Protein AF-A0A5J4P7X0-F1 (afdb_monomer_lite)

Structure (mmCIF, N/CA/C/O backbone):
data_AF-A0A5J4P7X0-F1
#
_entry.id   AF-A0A5J4P7X0-F1
#
loop_
_atom_site.group_PDB
_atom_site.id
_atom_site.type_symbol
_atom_site.label_atom_id
_atom_site.label_alt_id
_atom_site.label_comp_id
_atom_site.label_asym_id
_atom_site.label_entity_id
_atom_site.label_seq_id
_atom_site.pdbx_PDB_ins_code
_atom_site.Cartn_x
_atom_site.Cartn_y
_atom_site.Cartn_z
_atom_site.occupancy
_atom_site.B_iso_or_equiv
_atom_site.auth_seq_id
_atom_site.auth_comp_id
_atom_site.auth_asym_id
_atom_site.auth_atom_id
_atom_site.pdbx_PDB_model_num
ATOM 1 N N . ALA A 1 1 ? -16.241 2.977 23.946 1.00 86.25 1 ALA A N 1
ATOM 2 C CA . ALA A 1 1 ? -16.203 1.663 24.613 1.00 86.25 1 ALA A CA 1
ATOM 3 C C . ALA A 1 1 ? -17.633 1.246 24.867 1.00 86.25 1 ALA A C 1
ATOM 5 O O . ALA A 1 1 ? -18.439 2.113 25.195 1.00 86.25 1 ALA A O 1
ATOM 6 N N . THR A 1 2 ? -17.950 -0.031 24.703 1.00 92.94 2 THR A N 1
ATOM 7 C CA . THR A 1 2 ? -19.264 -0.543 25.095 1.00 92.94 2 THR A CA 1
ATOM 8 C C . THR A 1 2 ? -19.389 -0.577 26.616 1.00 92.94 2 THR A C 1
ATOM 10 O O . THR A 1 2 ? -18.380 -0.664 27.323 1.00 92.94 2 THR A O 1
ATOM 13 N N . SER A 1 3 ? -20.627 -0.514 27.112 1.00 94.19 3 SER A N 1
ATOM 14 C CA . SER A 1 3 ? -20.905 -0.443 28.549 1.00 94.19 3 SER A CA 1
ATOM 15 C C . SER A 1 3 ? -20.228 -1.584 29.313 1.00 94.19 3 SER A C 1
ATOM 17 O O . SER A 1 3 ? -20.351 -2.751 28.940 1.00 94.19 3 SER A O 1
ATOM 19 N N . GLY A 1 4 ? -19.487 -1.247 30.369 1.00 95.38 4 GLY A N 1
ATOM 20 C CA . GLY A 1 4 ? -18.788 -2.210 31.221 1.00 95.38 4 GLY A CA 1
ATOM 21 C C . GLY A 1 4 ? -17.385 -2.595 30.742 1.00 95.38 4 GLY A C 1
ATOM 22 O O . GLY A 1 4 ? -16.692 -3.329 31.450 1.00 95.38 4 GLY A O 1
ATOM 23 N N . LYS A 1 5 ? -16.926 -2.100 29.583 1.00 95.50 5 LYS A N 1
ATOM 24 C CA . LYS A 1 5 ? -15.582 -2.363 29.028 1.00 95.50 5 LYS A CA 1
ATOM 25 C C . LYS A 1 5 ? -14.645 -1.152 29.062 1.00 95.50 5 LYS A C 1
ATOM 27 O O . LYS A 1 5 ? -13.559 -1.199 28.492 1.00 95.50 5 LYS A O 1
ATOM 32 N N . GLU A 1 6 ? -15.010 -0.081 29.760 1.00 96.12 6 GLU A N 1
ATOM 33 C CA . GLU A 1 6 ? -14.243 1.172 29.843 1.00 96.12 6 GLU A CA 1
ATOM 34 C C . GLU A 1 6 ? -12.890 1.007 30.551 1.00 96.12 6 GLU A C 1
ATOM 36 O O . GLU A 1 6 ? -11.971 1.784 30.324 1.00 96.12 6 GLU A O 1
ATOM 41 N N . HIS A 1 7 ? -12.771 -0.013 31.402 1.00 95.50 7 HIS A N 1
ATOM 42 C CA . HIS A 1 7 ? -11.563 -0.334 32.164 1.00 95.50 7 HIS A CA 1
ATOM 43 C C . HIS A 1 7 ? -10.518 -1.124 31.356 1.00 95.50 7 HIS A C 1
ATOM 45 O O . HIS A 1 7 ? -9.420 -1.379 31.855 1.00 95.50 7 HIS A O 1
ATOM 51 N N . LEU A 1 8 ? -10.866 -1.567 30.143 1.00 96.31 8 LEU A N 1
ATOM 52 C CA . LEU A 1 8 ? -9.946 -2.279 29.263 1.00 96.31 8 LEU A CA 1
ATOM 53 C C . LEU A 1 8 ? -8.936 -1.313 28.640 1.00 96.31 8 LEU A C 1
ATOM 55 O O . LEU A 1 8 ? -9.167 -0.109 28.551 1.00 96.31 8 LEU A O 1
ATOM 59 N N . LYS A 1 9 ? -7.812 -1.865 28.175 1.00 96.75 9 LYS A N 1
ATOM 60 C CA . LYS A 1 9 ? -6.804 -1.086 27.453 1.00 96.75 9 LYS A CA 1
ATOM 61 C C . LYS A 1 9 ? -7.392 -0.491 26.178 1.00 96.75 9 LYS A C 1
ATOM 63 O O . LYS A 1 9 ? -8.105 -1.181 25.449 1.00 96.75 9 LYS A O 1
ATOM 68 N N . THR A 1 10 ? -7.032 0.757 25.900 1.00 97.44 10 THR A N 1
ATOM 69 C CA . THR A 1 10 ? -7.369 1.421 24.644 1.00 97.44 10 THR A CA 1
ATOM 70 C C . THR A 1 10 ? -6.603 0.778 23.487 1.00 97.44 10 THR A C 1
ATOM 72 O O . THR A 1 10 ? -5.380 0.619 23.563 1.00 97.44 10 THR A O 1
ATOM 75 N N . VAL A 1 11 ? -7.321 0.422 22.421 1.00 97.94 11 VAL A N 1
ATOM 76 C CA . VAL A 1 11 ? -6.758 -0.151 21.189 1.00 97.94 11 VAL A CA 1
ATOM 77 C C . VAL A 1 11 ? -6.850 0.871 20.060 1.00 97.94 11 VAL A C 1
ATOM 79 O O . VAL A 1 11 ? -7.914 1.436 19.814 1.00 97.94 11 VAL A O 1
ATOM 82 N N . ILE A 1 12 ? -5.742 1.087 19.361 1.00 98.31 12 ILE A N 1
ATOM 83 C CA . ILE A 1 12 ? -5.673 1.884 18.140 1.00 98.31 12 ILE A CA 1
ATOM 84 C C . ILE A 1 12 ? -5.846 0.943 16.951 1.00 98.31 12 ILE A C 1
ATOM 86 O O . ILE A 1 12 ? -5.063 0.009 16.792 1.00 98.31 12 ILE A O 1
ATOM 90 N N . LEU A 1 13 ? -6.837 1.208 16.108 1.00 98.19 13 LEU A N 1
ATOM 91 C CA . LEU A 1 13 ? -6.943 0.623 14.775 1.00 98.19 13 LEU A CA 1
ATOM 92 C C . LEU A 1 13 ? -6.332 1.612 13.789 1.00 98.19 13 LEU A C 1
ATOM 94 O O . LEU A 1 13 ? -6.776 2.761 13.733 1.00 98.19 13 LEU A O 1
ATOM 98 N N . GLN A 1 14 ? -5.297 1.203 13.062 1.00 98.31 14 GLN A N 1
ATOM 99 C CA . GLN A 1 14 ? -4.607 2.076 12.120 1.00 98.31 14 GLN A CA 1
ATOM 100 C C . GLN A 1 14 ? -4.703 1.546 10.691 1.00 98.31 14 GLN A C 1
ATOM 102 O O . GLN A 1 14 ? -4.449 0.370 10.441 1.00 98.31 14 GLN A O 1
ATOM 107 N N . SER A 1 15 ? -5.027 2.468 9.789 1.00 98.06 15 SER A N 1
ATOM 108 C CA . SER A 1 15 ? -5.107 2.286 8.339 1.00 98.06 15 SER A CA 1
ATOM 109 C C . SER A 1 15 ? -4.628 3.556 7.634 1.00 98.06 15 SER A C 1
ATOM 111 O O . SER A 1 15 ? -4.563 4.623 8.260 1.00 98.06 15 SER A O 1
ATOM 113 N N . HIS A 1 16 ? -4.315 3.478 6.342 1.00 97.81 16 HIS A N 1
ATOM 114 C CA . HIS A 1 16 ? -4.082 4.659 5.505 1.00 97.81 16 HIS A CA 1
ATOM 115 C C . HIS A 1 16 ? -5.243 4.895 4.524 1.00 97.81 16 HIS A C 1
ATOM 117 O O . HIS A 1 16 ? -6.040 3.997 4.266 1.00 97.81 16 HIS A O 1
ATOM 123 N N . VAL A 1 17 ? -5.414 6.140 4.065 1.00 96.31 17 VAL A N 1
ATOM 124 C CA . VAL A 1 17 ? -6.594 6.555 3.266 1.00 96.31 17 VAL A CA 1
ATOM 125 C C . VAL A 1 17 ? -6.294 6.836 1.801 1.00 96.31 17 VAL A C 1
ATOM 127 O O . VAL A 1 17 ? -7.218 6.991 1.004 1.00 96.31 17 VAL A O 1
ATOM 130 N N . ASP A 1 18 ? -5.021 6.987 1.456 1.00 95.19 18 ASP A N 1
ATOM 131 C CA . ASP A 1 18 ? -4.579 7.054 0.071 1.00 95.19 18 ASP A CA 1
ATOM 132 C C . ASP A 1 18 ? -4.571 5.662 -0.572 1.00 95.19 18 ASP A C 1
ATOM 134 O O . ASP A 1 18 ? -4.703 4.650 0.105 1.00 95.19 18 ASP A O 1
ATOM 138 N N . MET A 1 19 ? -4.453 5.629 -1.896 1.00 94.75 19 MET A N 1
ATOM 139 C CA . MET A 1 19 ? -4.336 4.398 -2.672 1.00 94.75 19 MET A CA 1
ATOM 140 C C . MET A 1 19 ? -3.346 4.604 -3.814 1.00 94.75 19 MET A C 1
ATOM 142 O O . MET A 1 19 ? -3.245 5.710 -4.368 1.00 94.75 19 MET A O 1
ATOM 146 N N . VAL A 1 20 ? -2.700 3.530 -4.264 1.00 93.88 20 VAL A N 1
ATOM 147 C CA . VAL A 1 20 ? -1.969 3.568 -5.535 1.00 93.88 20 VAL A CA 1
ATOM 148 C C . VAL A 1 20 ? -2.937 3.837 -6.690 1.00 93.88 20 VAL A C 1
ATOM 150 O O . VAL A 1 20 ? -3.902 3.104 -6.897 1.00 93.88 20 VAL A O 1
ATOM 153 N N . CYS A 1 21 ? -2.664 4.867 -7.489 1.00 93.94 21 CYS A N 1
ATOM 154 C CA . CYS A 1 21 ? -3.489 5.284 -8.627 1.00 93.94 21 CYS A CA 1
ATOM 155 C C . CYS A 1 21 ? -2.951 4.732 -9.962 1.00 93.94 21 CYS A C 1
ATOM 157 O O . CYS A 1 21 ? -2.429 5.484 -10.786 1.00 93.94 21 CYS A O 1
ATOM 159 N N . GLU A 1 22 ? -3.082 3.422 -10.190 1.00 94.00 22 GLU A N 1
ATOM 160 C CA . GLU A 1 22 ? -2.625 2.756 -11.420 1.00 94.00 22 GLU A CA 1
ATOM 161 C C . GLU A 1 22 ? -3.799 2.259 -12.269 1.00 94.00 22 GLU A C 1
ATOM 163 O O . GLU A 1 22 ? -4.840 1.837 -11.764 1.00 94.00 22 GLU A O 1
ATOM 168 N N . LYS A 1 23 ? -3.637 2.297 -13.593 1.00 94.94 23 LYS A N 1
ATOM 169 C CA . LYS A 1 23 ? -4.670 1.871 -14.546 1.00 94.94 23 LYS A CA 1
ATOM 170 C C . LYS A 1 23 ? -4.077 1.192 -15.769 1.00 94.94 23 LYS A C 1
ATOM 172 O O . LYS A 1 23 ? -2.948 1.475 -16.167 1.00 94.94 23 LYS A O 1
ATOM 177 N N . ASN A 1 24 ? -4.873 0.338 -16.403 1.00 93.62 24 ASN A N 1
ATOM 178 C CA . ASN A 1 24 ? -4.510 -0.247 -17.687 1.00 93.62 24 ASN A CA 1
ATOM 179 C C . ASN A 1 24 ? -4.364 0.850 -18.752 1.00 93.62 24 ASN A C 1
ATOM 181 O O . ASN A 1 24 ? -5.044 1.877 -18.722 1.00 93.62 24 ASN A O 1
ATOM 185 N N . SER A 1 25 ? -3.475 0.624 -19.720 1.00 90.62 25 SER A N 1
ATOM 186 C CA . SER A 1 25 ? -3.102 1.629 -20.726 1.00 90.62 25 SER A CA 1
ATOM 187 C C . SER A 1 25 ? -4.260 2.109 -21.608 1.00 90.62 25 SER A C 1
ATOM 189 O O . SER A 1 25 ? -4.192 3.197 -22.173 1.00 90.62 25 SER A O 1
ATOM 191 N N . ASP A 1 26 ? -5.296 1.290 -21.756 1.00 93.94 26 ASP A N 1
ATOM 192 C CA . ASP A 1 26 ? -6.493 1.531 -22.561 1.00 93.94 26 ASP A CA 1
ATOM 193 C C . ASP A 1 26 ? -7.660 2.136 -21.760 1.00 93.94 26 ASP A C 1
ATOM 195 O O . ASP A 1 26 ? -8.698 2.465 -22.335 1.00 93.94 26 ASP A O 1
ATOM 199 N N . VAL A 1 27 ? -7.497 2.340 -20.449 1.00 94.50 27 VAL A N 1
ATOM 200 C CA . VAL A 1 27 ? -8.548 2.857 -19.564 1.00 94.50 27 VAL A CA 1
ATOM 201 C C . VAL A 1 27 ? -8.421 4.371 -19.386 1.00 94.50 27 VAL A C 1
ATOM 203 O O . VAL A 1 27 ? -7.419 4.903 -18.895 1.00 94.50 27 VAL A O 1
ATOM 206 N N . ASN A 1 28 ? -9.482 5.098 -19.741 1.00 95.19 28 ASN A N 1
ATOM 207 C CA . ASN A 1 28 ? -9.587 6.525 -19.456 1.00 95.19 28 ASN A CA 1
ATOM 208 C C . ASN A 1 28 ? -10.287 6.755 -18.109 1.00 95.19 28 ASN A C 1
ATOM 210 O O . ASN A 1 28 ? -11.510 6.779 -18.039 1.00 95.19 28 ASN A O 1
ATOM 214 N N . HIS A 1 29 ? -9.490 6.904 -17.054 1.00 96.38 29 HIS A N 1
ATOM 215 C CA . HIS A 1 29 ? -9.938 7.201 -15.696 1.00 96.38 29 HIS A CA 1
ATOM 216 C C . HIS A 1 29 ? -9.092 8.333 -15.101 1.00 96.38 29 HIS A C 1
ATOM 218 O O . HIS A 1 29 ? -7.860 8.325 -15.259 1.00 96.38 29 HIS A O 1
ATOM 224 N N . ASN A 1 30 ? -9.743 9.290 -14.444 1.00 96.19 30 ASN A N 1
ATOM 225 C CA . ASN A 1 30 ? -9.119 10.360 -13.675 1.00 96.19 30 ASN A CA 1
ATOM 226 C C . ASN A 1 30 ? -9.354 10.148 -12.173 1.00 96.19 30 ASN A C 1
ATOM 228 O O . ASN A 1 30 ? -10.408 10.505 -11.656 1.00 96.19 30 ASN A O 1
ATOM 232 N N . PHE A 1 31 ? -8.338 9.660 -11.461 1.00 95.94 31 PHE A N 1
ATOM 233 C CA . PHE A 1 31 ? -8.410 9.366 -10.024 1.00 95.94 31 PHE A CA 1
ATOM 234 C C . PHE A 1 31 ? -8.758 10.570 -9.132 1.00 95.94 31 PHE A C 1
ATOM 236 O O . PHE A 1 31 ? -9.162 10.387 -7.990 1.00 95.94 31 PHE A O 1
ATOM 243 N N . LEU A 1 32 ? -8.623 11.807 -9.628 1.00 95.38 32 LEU A N 1
ATOM 244 C CA . LEU A 1 32 ? -9.000 12.999 -8.863 1.00 95.38 32 LEU A CA 1
ATOM 245 C C . LEU A 1 32 ? -10.507 13.285 -8.877 1.00 95.38 32 LEU A C 1
ATOM 247 O O . LEU A 1 32 ? -10.982 14.053 -8.043 1.00 95.38 32 LEU A O 1
ATOM 251 N N . THR A 1 33 ? -11.249 12.744 -9.845 1.00 96.94 33 THR A N 1
ATOM 252 C CA . THR A 1 33 ? -12.661 13.103 -10.069 1.00 96.94 33 THR A CA 1
ATOM 253 C C . THR A 1 33 ? -13.580 11.909 -10.240 1.00 96.94 33 THR A C 1
ATOM 255 O O . THR A 1 33 ? -14.770 12.010 -9.947 1.00 96.94 33 THR A O 1
ATOM 258 N N . ASP A 1 34 ? -13.053 10.798 -10.735 1.00 97.25 34 ASP A N 1
ATOM 259 C CA . ASP A 1 34 ? -13.841 9.655 -11.151 1.00 97.25 34 ASP A CA 1
ATOM 260 C C . ASP A 1 34 ? -13.876 8.630 -10.017 1.00 97.25 34 ASP A C 1
ATOM 262 O O . ASP A 1 34 ? -12.851 8.277 -9.439 1.00 97.25 34 ASP A O 1
ATOM 266 N N . ALA A 1 35 ? -15.063 8.113 -9.706 1.00 96.44 35 ALA A N 1
ATOM 267 C CA . ALA A 1 35 ? -15.199 7.049 -8.719 1.00 96.44 35 ALA A CA 1
ATOM 268 C C . ALA A 1 35 ? -14.655 5.717 -9.261 1.00 96.44 35 ALA A C 1
ATOM 270 O O . ALA A 1 35 ? -14.866 5.385 -10.437 1.00 96.44 35 ALA A O 1
ATOM 271 N N . ILE A 1 36 ? -14.031 4.919 -8.389 1.00 97.06 36 ILE A N 1
ATOM 272 C CA . ILE A 1 36 ? -13.597 3.555 -8.707 1.00 97.06 36 ILE A CA 1
ATOM 273 C C . ILE A 1 36 ? -14.812 2.704 -9.094 1.00 97.06 36 ILE A C 1
ATOM 275 O O . ILE A 1 36 ? -15.813 2.641 -8.380 1.00 97.06 36 ILE A O 1
ATOM 279 N N . GLN A 1 37 ? -14.734 2.058 -10.258 1.00 96.06 37 GLN A N 1
ATOM 280 C CA . GLN A 1 37 ? -15.808 1.222 -10.787 1.00 96.06 37 GLN A CA 1
ATOM 281 C C . GLN A 1 37 ? -15.589 -0.222 -10.351 1.00 96.06 37 GLN A C 1
ATOM 283 O O . GLN A 1 37 ? -14.717 -0.906 -10.885 1.00 96.06 37 GLN A O 1
ATOM 288 N N . ILE A 1 38 ? -16.388 -0.676 -9.391 1.00 95.88 38 ILE A N 1
ATOM 289 C CA . ILE A 1 38 ? -16.263 -2.007 -8.793 1.00 95.88 38 ILE A CA 1
ATOM 290 C C . ILE A 1 38 ? -16.978 -3.059 -9.657 1.00 95.88 38 ILE A C 1
ATOM 292 O O . ILE A 1 38 ? -18.033 -2.803 -10.249 1.00 95.88 38 ILE A O 1
ATOM 296 N N . GLU A 1 39 ? -16.417 -4.261 -9.712 1.00 95.88 39 GLU A N 1
ATOM 297 C CA . GLU A 1 39 ? -17.065 -5.472 -10.208 1.00 95.88 39 GLU A CA 1
ATOM 298 C C . GLU A 1 39 ? -16.862 -6.644 -9.247 1.00 95.88 39 GLU A C 1
ATOM 300 O O . GLU A 1 39 ? -15.823 -6.759 -8.598 1.00 95.88 39 GLU A O 1
ATOM 305 N N . ILE A 1 40 ? -17.876 -7.505 -9.157 1.00 97.50 40 ILE A N 1
ATOM 306 C CA . ILE A 1 40 ? -17.807 -8.761 -8.411 1.00 97.50 40 ILE A CA 1
ATOM 307 C C . ILE A 1 40 ? -17.627 -9.892 -9.419 1.00 97.50 40 ILE A C 1
ATOM 309 O O . ILE A 1 40 ? -18.445 -10.055 -10.326 1.00 97.50 40 ILE A O 1
ATOM 313 N N . ASP A 1 41 ? -16.559 -10.659 -9.247 1.00 95.38 41 ASP A N 1
ATOM 314 C CA . ASP A 1 41 ? -16.168 -11.786 -10.085 1.00 95.38 41 ASP A CA 1
ATOM 315 C C . ASP A 1 41 ? -16.014 -13.032 -9.204 1.00 95.38 41 ASP A C 1
ATOM 317 O O . ASP A 1 41 ? -14.957 -13.299 -8.623 1.00 95.38 41 ASP A O 1
ATOM 321 N N . GLY A 1 42 ? -17.121 -13.763 -9.047 1.00 96.56 42 GLY A N 1
ATOM 322 C CA . GLY A 1 42 ? -17.211 -14.891 -8.123 1.00 96.56 42 GLY A CA 1
ATOM 323 C C . GLY A 1 42 ? -17.042 -14.435 -6.674 1.00 96.56 42 GLY A C 1
ATOM 324 O O . GLY A 1 42 ? -17.863 -13.678 -6.162 1.00 96.56 42 GLY A O 1
ATOM 325 N N . GLU A 1 43 ? -15.976 -14.903 -6.029 1.00 96.75 43 GLU A N 1
ATOM 326 C CA . GLU A 1 43 ? -15.615 -14.554 -4.646 1.00 96.75 43 GLU A CA 1
ATOM 327 C C . GLU A 1 43 ? -14.746 -13.288 -4.557 1.00 96.75 43 GLU A C 1
ATOM 329 O O . GLU A 1 43 ? -14.409 -12.845 -3.463 1.00 96.75 43 GLU A O 1
ATOM 334 N N . TRP A 1 44 ? -14.384 -12.687 -5.696 1.00 96.38 44 TRP A N 1
ATOM 335 C CA . TRP A 1 44 ? -13.486 -11.537 -5.748 1.00 96.38 44 TRP A CA 1
ATOM 336 C C . TRP A 1 44 ? -14.229 -10.234 -6.014 1.00 96.38 44 TRP A C 1
ATOM 338 O O . TRP A 1 44 ? -15.066 -10.148 -6.911 1.00 96.38 44 TRP A O 1
ATOM 348 N N . MET A 1 45 ? -13.840 -9.183 -5.295 1.00 96.44 45 MET A N 1
ATOM 349 C CA . MET A 1 45 ? -14.141 -7.799 -5.647 1.00 96.44 45 MET A CA 1
ATOM 350 C C . MET A 1 45 ? -12.943 -7.207 -6.393 1.00 96.44 45 MET A C 1
ATOM 352 O O . MET A 1 45 ? -11.805 -7.341 -5.946 1.00 96.44 45 MET A O 1
ATOM 356 N N . LYS A 1 46 ? -13.183 -6.573 -7.541 1.00 96.62 46 LYS A N 1
ATOM 357 C CA . LYS A 1 46 ? -12.151 -5.987 -8.409 1.00 96.62 46 LYS A CA 1
ATOM 358 C C . LYS A 1 46 ? -12.576 -4.600 -8.874 1.00 96.62 46 LYS A C 1
ATOM 360 O O . LYS A 1 46 ? -13.754 -4.254 -8.820 1.00 96.62 46 LYS A O 1
ATOM 365 N N . ALA A 1 47 ? -11.623 -3.815 -9.363 1.00 96.94 47 ALA A N 1
ATOM 366 C CA . ALA A 1 47 ? -11.913 -2.591 -10.098 1.00 96.94 47 ALA A CA 1
ATOM 367 C C . ALA A 1 47 ? -11.763 -2.813 -11.606 1.00 96.94 47 ALA A C 1
ATOM 369 O O . ALA A 1 47 ? -10.909 -3.576 -12.064 1.00 96.94 47 ALA A O 1
ATOM 370 N N . LYS A 1 48 ? -12.588 -2.121 -12.393 1.00 95.44 48 LYS A N 1
ATOM 371 C CA . LYS A 1 48 ? -12.616 -2.245 -13.854 1.00 95.44 48 LYS A CA 1
ATOM 372 C C . LYS A 1 48 ? -11.424 -1.542 -14.500 1.00 95.44 48 LYS A C 1
ATOM 374 O O . LYS A 1 48 ? -11.516 -0.392 -14.923 1.00 95.44 48 LYS A O 1
ATOM 379 N N . GLY A 1 49 ? -10.309 -2.263 -14.600 1.00 94.69 49 GLY A N 1
ATOM 380 C CA . GLY A 1 49 ? -9.104 -1.815 -15.303 1.00 94.69 49 GLY A CA 1
ATOM 381 C C . GLY A 1 49 ? -8.313 -0.709 -14.591 1.00 94.69 49 GLY A C 1
ATOM 382 O O . GLY A 1 49 ? -7.479 -0.052 -15.215 1.00 94.69 49 GLY A O 1
ATOM 383 N N . THR A 1 50 ? -8.557 -0.526 -13.295 1.00 97.25 50 THR A N 1
ATOM 384 C CA . THR A 1 50 ? -7.787 0.330 -12.384 1.00 97.25 50 THR A CA 1
ATOM 385 C C . THR A 1 50 ? -7.398 -0.465 -11.140 1.00 97.25 50 THR A C 1
ATOM 387 O O . THR A 1 50 ? -7.878 -1.581 -10.932 1.00 97.25 50 THR A O 1
ATOM 390 N N . THR A 1 51 ? -6.557 0.105 -10.288 1.00 96.19 51 THR A N 1
ATOM 391 C CA . THR A 1 51 ? -6.433 -0.327 -8.894 1.00 96.19 51 THR A CA 1
ATOM 392 C C . THR A 1 51 ? -7.763 -0.167 -8.158 1.00 96.19 51 THR A C 1
ATOM 394 O O . THR A 1 51 ? -8.572 0.708 -8.481 1.00 96.19 51 THR A O 1
ATOM 397 N N . LEU A 1 52 ? -8.003 -1.056 -7.190 1.00 97.06 52 LEU A N 1
ATOM 398 C CA . LEU A 1 52 ? -9.236 -1.085 -6.398 1.00 97.06 52 LEU A CA 1
ATOM 399 C C . LEU A 1 52 ? -9.162 -0.196 -5.150 1.00 97.06 52 LEU A C 1
ATOM 401 O O . LEU A 1 52 ? -10.196 0.296 -4.713 1.00 97.06 52 LEU A O 1
ATOM 405 N N . GLY A 1 53 ? -7.963 -0.003 -4.588 1.00 96.25 53 GLY A N 1
ATOM 406 C CA . GLY A 1 53 ? -7.794 0.639 -3.279 1.00 96.25 53 GLY A CA 1
ATOM 407 C C . GLY A 1 53 ? -8.290 -0.234 -2.122 1.00 96.25 53 GLY A C 1
ATOM 408 O O . GLY A 1 53 ? -8.743 0.288 -1.109 1.00 96.25 53 GLY A O 1
ATOM 409 N N . ALA A 1 54 ? -8.275 -1.565 -2.293 1.00 96.31 54 ALA A N 1
ATOM 410 C CA . ALA A 1 54 ? -8.561 -2.493 -1.199 1.00 96.31 54 ALA A CA 1
ATOM 411 C C . ALA A 1 54 ? -7.512 -2.359 -0.088 1.00 96.31 54 ALA A C 1
ATOM 413 O O . ALA A 1 54 ? -7.883 -2.345 1.086 1.00 96.31 54 ALA A O 1
ATOM 414 N N . ASP A 1 55 ? -6.253 -2.171 -0.489 1.00 95.81 55 ASP A N 1
ATOM 415 C CA . ASP A 1 55 ? -5.192 -1.686 0.378 1.00 95.81 55 ASP A CA 1
ATOM 416 C C . ASP A 1 55 ? -5.181 -0.136 0.390 1.00 95.81 55 ASP A C 1
ATOM 418 O O . ASP A 1 55 ? -5.084 0.473 -0.679 1.00 95.81 55 ASP A O 1
ATOM 422 N N . ASN A 1 56 ? -5.435 0.557 1.507 1.00 96.56 56 ASN A N 1
ATOM 423 C CA . ASN A 1 56 ? -5.975 0.045 2.777 1.00 96.56 56 ASN A CA 1
ATOM 424 C C . ASN A 1 56 ? -7.458 0.349 3.018 1.00 96.56 56 ASN A C 1
ATOM 426 O O . ASN A 1 56 ? -7.941 0.396 4.155 1.00 96.56 56 ASN A O 1
ATOM 430 N N . 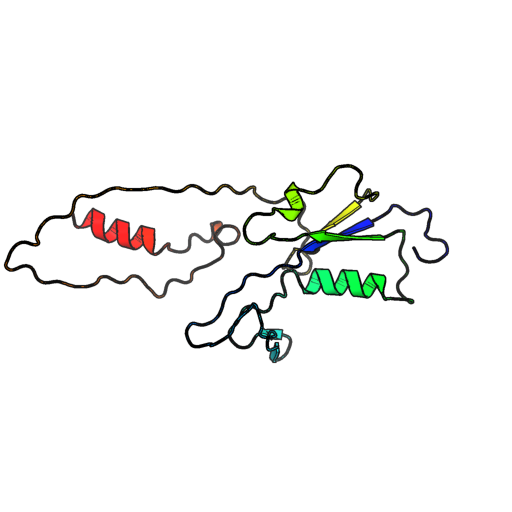GLY A 1 57 ? -8.230 0.522 1.943 1.00 96.94 57 GLY A N 1
ATOM 431 C CA . GLY A 1 57 ? -9.659 0.822 2.014 1.00 96.94 57 GLY A CA 1
ATOM 432 C C . GLY A 1 57 ? -10.486 -0.198 2.808 1.00 96.94 57 GLY A C 1
ATOM 433 O O . GLY A 1 57 ? -11.445 0.198 3.474 1.00 96.94 57 GLY A O 1
ATOM 434 N N . ILE A 1 58 ? -10.118 -1.486 2.808 1.00 97.31 58 ILE A N 1
ATOM 435 C CA . ILE A 1 58 ? -10.803 -2.509 3.619 1.00 97.31 58 ILE A CA 1
ATOM 436 C C . ILE A 1 58 ? -10.529 -2.312 5.114 1.00 97.31 58 ILE A C 1
ATOM 438 O O . ILE A 1 58 ? -11.467 -2.376 5.912 1.00 97.31 58 ILE A O 1
ATOM 442 N N . GLY A 1 59 ? -9.286 -2.010 5.498 1.00 97.62 59 GLY A N 1
ATOM 443 C CA . GLY A 1 59 ? -8.931 -1.686 6.882 1.00 97.62 59 GLY A CA 1
ATOM 444 C C . GLY A 1 59 ? -9.664 -0.437 7.377 1.00 97.62 59 GLY A C 1
ATOM 445 O O . GLY A 1 59 ? -10.285 -0.455 8.446 1.00 97.62 59 GLY A O 1
ATOM 446 N N . VAL A 1 60 ? -9.711 0.612 6.544 1.00 98.06 60 VAL A N 1
ATOM 447 C CA . VAL A 1 60 ? -10.492 1.828 6.824 1.00 98.06 60 VAL A CA 1
ATOM 448 C C . VAL A 1 60 ? -11.971 1.495 7.024 1.00 98.06 60 VAL A C 1
ATOM 450 O O . VAL A 1 60 ? -12.572 1.919 8.014 1.00 98.06 60 VAL A O 1
ATOM 453 N N . ALA A 1 61 ? -12.563 0.714 6.118 1.00 97.88 61 ALA A N 1
ATOM 454 C CA . ALA A 1 61 ? -13.964 0.319 6.205 1.00 97.88 61 ALA A CA 1
ATOM 455 C C . ALA A 1 61 ? -14.259 -0.503 7.470 1.00 97.88 61 ALA A C 1
ATOM 457 O O . ALA A 1 61 ? -15.271 -0.255 8.124 1.00 97.88 61 ALA A O 1
ATOM 458 N N . ALA A 1 62 ? -13.374 -1.425 7.855 1.00 97.38 62 ALA A N 1
ATOM 459 C CA . ALA A 1 62 ? -13.517 -2.229 9.068 1.00 97.38 62 ALA A CA 1
ATOM 460 C C . ALA A 1 62 ? -13.481 -1.368 10.342 1.00 97.38 62 ALA A C 1
ATOM 462 O O . ALA A 1 62 ? -14.333 -1.521 11.221 1.00 97.38 62 ALA A O 1
ATOM 463 N N . ALA A 1 63 ? -12.545 -0.418 10.425 1.00 97.69 63 ALA A N 1
ATOM 464 C CA . ALA A 1 63 ? -12.454 0.512 11.548 1.00 97.69 63 ALA A CA 1
ATOM 465 C C . ALA A 1 63 ? -13.707 1.404 11.654 1.00 97.69 63 ALA A C 1
ATOM 467 O O . ALA A 1 63 ? -14.270 1.568 12.739 1.00 97.69 63 ALA A O 1
ATOM 468 N N . LEU A 1 64 ? -14.192 1.932 10.525 1.00 97.94 64 LEU A N 1
ATOM 469 C CA . LEU A 1 64 ? -15.426 2.723 10.474 1.00 97.94 64 LEU A CA 1
ATOM 470 C C . LEU A 1 64 ? -16.668 1.894 10.827 1.00 97.94 64 LEU A C 1
ATOM 472 O O . LEU A 1 64 ? -17.549 2.393 11.524 1.00 97.94 64 LEU A O 1
ATOM 476 N N . ALA A 1 65 ? -16.731 0.634 10.393 1.00 97.56 65 ALA A N 1
ATOM 477 C CA . ALA A 1 65 ? -17.816 -0.277 10.744 1.00 97.56 65 ALA A CA 1
ATOM 478 C C . ALA A 1 65 ? -17.859 -0.541 12.254 1.00 97.56 65 ALA A C 1
ATOM 480 O O . ALA A 1 65 ? -18.936 -0.492 12.843 1.00 97.56 65 ALA A O 1
ATOM 481 N N . LEU A 1 66 ? -16.703 -0.737 12.900 1.00 96.50 66 LEU A N 1
ATOM 482 C CA . LEU A 1 66 ? -16.638 -0.886 14.355 1.00 96.50 66 LEU A CA 1
ATOM 483 C C . LEU A 1 66 ? -17.095 0.386 15.083 1.00 96.50 66 LEU A C 1
ATOM 485 O O . LEU A 1 66 ? -17.808 0.290 16.076 1.00 96.50 66 LEU A O 1
ATOM 489 N N . LEU A 1 67 ? -16.721 1.570 14.586 1.00 95.94 67 LEU A N 1
ATOM 490 C CA . LEU A 1 67 ? -17.165 2.849 15.156 1.00 95.94 67 LEU A CA 1
ATOM 491 C C . LEU A 1 67 ? -18.678 3.073 15.021 1.00 95.94 67 LEU A C 1
ATOM 493 O O . LEU A 1 67 ? -19.273 3.709 15.889 1.00 95.94 67 LEU A O 1
ATOM 497 N N . ALA A 1 68 ? -19.280 2.601 13.929 1.00 96.44 68 ALA A N 1
ATOM 498 C CA . ALA A 1 68 ? -20.711 2.736 13.658 1.00 96.44 68 ALA A CA 1
ATOM 499 C C . ALA A 1 68 ? -21.563 1.619 14.284 1.00 96.44 68 ALA A C 1
ATOM 501 O O . ALA A 1 68 ? -22.784 1.745 14.348 1.00 96.44 68 ALA A O 1
ATOM 502 N N . SER A 1 69 ? -20.936 0.522 14.703 1.00 95.88 69 SER A N 1
ATOM 503 C CA . SER A 1 69 ? -21.608 -0.651 15.252 1.00 95.88 69 SER A CA 1
ATOM 504 C C . SER A 1 69 ? -22.196 -0.375 16.639 1.00 95.88 69 SER A C 1
ATOM 506 O O . SER A 1 69 ? -21.545 0.211 17.503 1.00 95.88 69 SER A O 1
ATOM 508 N N . GLU A 1 70 ? -23.388 -0.915 16.889 1.00 93.38 70 GLU A N 1
ATOM 509 C CA . GLU A 1 70 ? -24.040 -0.906 18.206 1.00 93.38 70 GLU A CA 1
ATOM 510 C C . GLU A 1 70 ? -24.036 -2.290 18.886 1.00 93.38 70 GLU A C 1
ATOM 512 O O . GLU A 1 70 ? -24.381 -2.400 20.063 1.00 93.38 70 GLU A O 1
ATOM 517 N N . ASP A 1 71 ? -23.643 -3.347 18.169 1.00 95.50 71 ASP A N 1
ATOM 518 C CA . ASP A 1 71 ? -23.767 -4.752 18.580 1.00 95.50 71 ASP A CA 1
ATOM 519 C C . ASP A 1 71 ? -22.425 -5.481 18.768 1.00 95.50 71 ASP A C 1
ATOM 521 O O . ASP A 1 71 ? -22.391 -6.592 19.302 1.00 95.50 71 ASP A O 1
ATOM 525 N N . ILE A 1 72 ? -21.304 -4.857 18.404 1.00 95.94 72 ILE A N 1
ATOM 526 C CA . ILE A 1 72 ? -19.960 -5.374 18.674 1.00 95.94 72 ILE A CA 1
ATOM 527 C C . ILE A 1 72 ? -19.454 -4.836 20.014 1.00 95.94 72 ILE A C 1
ATOM 529 O O . ILE A 1 72 ? -19.246 -3.638 20.190 1.00 95.94 72 ILE A O 1
ATOM 533 N N . GLU A 1 73 ? -19.189 -5.724 20.973 1.00 96.25 73 GLU A N 1
ATOM 534 C CA . GLU A 1 73 ? -18.604 -5.322 22.251 1.00 96.25 73 GLU A CA 1
ATOM 535 C C . GLU A 1 73 ? -17.105 -5.013 22.139 1.00 96.25 73 GLU A C 1
ATOM 537 O O . GLU A 1 73 ? -16.311 -5.867 21.741 1.00 96.25 73 GLU A O 1
ATOM 542 N N . HIS A 1 74 ? -16.674 -3.847 22.619 1.00 96.06 74 HIS A N 1
ATOM 543 C CA . HIS A 1 74 ? -15.275 -3.426 22.549 1.00 96.06 74 HIS A CA 1
ATOM 544 C C . HIS A 1 74 ? -14.865 -2.524 23.726 1.00 96.06 74 HIS A C 1
ATOM 546 O O . HIS A 1 74 ? -15.681 -1.819 24.326 1.00 96.06 74 HIS A O 1
ATOM 552 N N . GLY A 1 75 ? -13.569 -2.526 24.054 1.00 96.19 75 GLY A N 1
ATOM 553 C CA . GLY A 1 75 ? -12.973 -1.558 24.984 1.00 96.19 75 GLY A CA 1
ATOM 554 C C . GLY A 1 75 ? -12.920 -0.140 24.396 1.00 96.19 75 GLY A C 1
ATOM 555 O O . GLY A 1 75 ? -13.578 0.156 23.395 1.00 96.19 75 GLY A O 1
ATOM 556 N N . PRO A 1 76 ? -12.167 0.795 24.985 1.00 96.81 76 PRO A N 1
ATOM 557 C CA . PRO A 1 76 ? -11.898 2.069 24.328 1.00 96.81 76 PRO A CA 1
ATOM 558 C C . PRO A 1 76 ? -11.150 1.831 23.006 1.00 96.81 76 PRO A C 1
ATOM 560 O O . PRO A 1 76 ? -10.212 1.037 22.957 1.00 96.81 76 PRO A O 1
ATOM 563 N N . ILE A 1 77 ? -11.585 2.495 21.936 1.00 97.00 77 ILE A N 1
ATOM 564 C CA . ILE A 1 77 ? -10.970 2.388 20.610 1.00 97.00 77 ILE A CA 1
ATOM 565 C C . ILE A 1 77 ? -10.619 3.775 20.087 1.00 97.00 77 ILE A C 1
ATOM 567 O O . ILE A 1 77 ? -11.377 4.726 20.282 1.00 97.00 77 ILE A O 1
ATOM 571 N N . GLU A 1 78 ? -9.484 3.872 19.411 1.00 97.75 78 GLU A N 1
ATOM 572 C CA . GLU A 1 78 ? -9.059 5.036 18.638 1.00 97.75 78 GLU A CA 1
ATOM 573 C C . GLU A 1 78 ? -8.828 4.569 17.198 1.00 97.75 78 GLU A C 1
ATOM 575 O O . GLU A 1 78 ? -8.217 3.528 16.980 1.00 97.75 78 GLU A O 1
ATOM 580 N N . CYS A 1 79 ? -9.326 5.299 16.203 1.00 97.62 79 CYS A N 1
ATOM 581 C CA . CYS A 1 79 ? -9.065 4.983 14.797 1.00 97.62 79 CYS A CA 1
ATOM 582 C C . CYS A 1 79 ? -8.115 6.032 14.220 1.00 97.62 79 CYS A C 1
ATOM 584 O O . CYS A 1 79 ? -8.445 7.220 14.194 1.00 97.62 79 CYS A O 1
ATOM 586 N N . LEU A 1 80 ? -6.927 5.599 13.799 1.00 97.81 80 LEU A N 1
ATOM 587 C CA . LEU A 1 80 ? -5.910 6.441 13.179 1.00 97.81 80 LEU A CA 1
ATOM 588 C C . LEU A 1 80 ? -5.914 6.208 11.668 1.00 97.81 80 LEU A C 1
ATOM 590 O O . LEU A 1 80 ? -5.561 5.133 11.197 1.00 97.81 80 LEU A O 1
ATOM 594 N N . PHE A 1 81 ? -6.248 7.254 10.921 1.00 97.75 81 PHE A N 1
ATOM 595 C CA . PHE A 1 81 ? -6.234 7.249 9.464 1.00 97.75 81 PHE A CA 1
ATOM 596 C C . PHE A 1 81 ? -5.079 8.116 8.963 1.00 97.75 81 PHE A C 1
ATOM 598 O O . PHE A 1 81 ? -5.135 9.346 9.046 1.00 97.75 81 PHE A O 1
ATOM 605 N N . THR A 1 82 ? -3.999 7.485 8.511 1.00 96.81 82 THR A N 1
ATOM 606 C CA . THR A 1 82 ? -2.816 8.181 7.987 1.00 96.81 82 THR A CA 1
ATOM 607 C C . THR A 1 82 ? -2.981 8.525 6.514 1.00 96.81 82 THR A C 1
ATOM 609 O O . THR A 1 82 ? -3.718 7.870 5.786 1.00 96.81 82 THR A O 1
ATOM 612 N N . VAL A 1 83 ? -2.278 9.565 6.074 1.00 94.56 83 VAL A N 1
ATOM 613 C CA . VAL A 1 83 ? -2.217 9.969 4.666 1.00 94.56 83 VAL A CA 1
ATOM 614 C C . VAL A 1 83 ? -0.854 9.626 4.079 1.00 94.56 83 VAL A C 1
ATOM 616 O O . VAL A 1 83 ? 0.153 9.719 4.791 1.00 94.56 83 VAL A O 1
ATOM 619 N N . ASP A 1 84 ? -0.843 9.354 2.778 1.00 89.88 84 ASP A N 1
ATOM 620 C CA . ASP A 1 84 ? 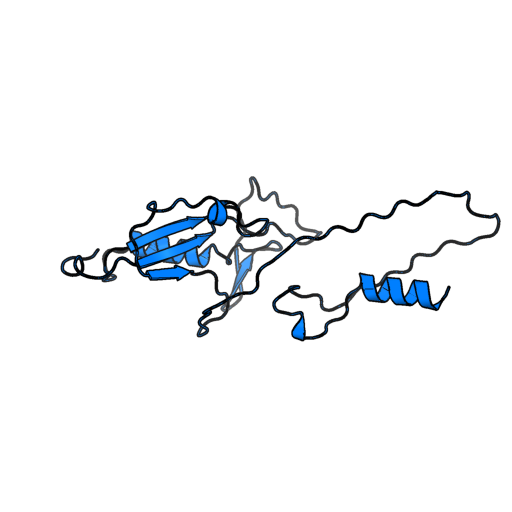0.359 9.269 1.946 1.00 89.88 84 ASP A CA 1
ATOM 621 C C . ASP A 1 84 ? 1.320 8.162 2.404 1.00 89.88 84 ASP A C 1
ATOM 623 O O . ASP A 1 84 ? 2.503 8.409 2.650 1.00 89.88 84 ASP A O 1
ATOM 627 N N . GLU A 1 85 ? 0.790 6.949 2.566 1.00 92.06 85 GLU A N 1
ATOM 628 C CA . GLU A 1 85 ? 1.569 5.729 2.804 1.00 92.06 85 GLU A CA 1
ATOM 629 C C . GLU A 1 85 ? 2.394 5.400 1.553 1.00 92.06 85 GLU A C 1
ATOM 631 O O . GLU A 1 85 ? 3.630 5.388 1.602 1.00 92.06 85 GLU A O 1
ATOM 636 N N . GLU A 1 86 ? 1.708 5.355 0.410 1.00 84.94 86 GLU A N 1
ATOM 637 C CA . GLU A 1 86 ? 2.140 4.679 -0.820 1.00 84.94 86 GLU A CA 1
ATOM 638 C C . GLU A 1 86 ? 3.328 5.357 -1.510 1.00 84.94 86 GLU A C 1
ATOM 640 O O . GLU A 1 86 ? 4.017 4.789 -2.367 1.00 84.94 86 GLU A O 1
ATOM 645 N N . THR A 1 87 ? 3.574 6.629 -1.179 1.00 79.00 87 THR A N 1
ATOM 646 C CA . THR A 1 87 ? 4.665 7.400 -1.781 1.00 79.00 87 THR A CA 1
ATOM 647 C C . THR A 1 87 ? 5.810 7.686 -0.819 1.00 79.00 87 THR A C 1
ATOM 649 O O . THR A 1 87 ? 6.978 7.666 -1.241 1.00 79.00 87 THR A O 1
ATOM 652 N N . GLY A 1 88 ? 5.513 7.955 0.456 1.00 81.44 88 GLY A N 1
ATOM 653 C CA . GLY A 1 88 ? 6.501 8.534 1.365 1.00 81.44 88 GLY A CA 1
ATOM 654 C C . GLY A 1 88 ? 6.237 8.404 2.861 1.00 81.44 88 GLY A C 1
ATOM 655 O O . GLY A 1 88 ? 7.068 8.893 3.633 1.00 81.44 88 GLY A O 1
ATOM 656 N N . LEU A 1 89 ? 5.145 7.765 3.286 1.00 87.56 89 LEU A N 1
ATOM 657 C CA . LEU A 1 89 ? 4.745 7.612 4.691 1.00 87.56 89 LEU A CA 1
ATOM 658 C C . LEU A 1 89 ? 4.637 8.948 5.452 1.00 87.56 89 LEU A C 1
ATOM 660 O O . LEU A 1 89 ? 4.903 9.018 6.659 1.00 87.56 89 LEU A O 1
ATOM 664 N N . THR A 1 90 ? 4.289 10.047 4.772 1.00 90.19 90 THR A N 1
ATOM 665 C CA . THR A 1 90 ? 4.438 11.394 5.354 1.00 90.19 90 THR A CA 1
ATOM 666 C C . THR A 1 90 ? 3.507 11.626 6.542 1.00 90.19 90 THR A C 1
ATOM 668 O O . THR A 1 90 ? 3.928 12.224 7.539 1.00 90.19 90 THR A O 1
ATOM 671 N N . GLY A 1 91 ? 2.283 11.090 6.499 1.00 91.50 91 GLY A N 1
ATOM 672 C CA . GLY A 1 91 ? 1.348 11.130 7.623 1.00 91.50 91 GLY A CA 1
ATOM 673 C C . GLY A 1 91 ? 1.865 10.374 8.849 1.00 91.50 91 GLY A C 1
ATOM 674 O O . GLY A 1 91 ? 1.786 10.889 9.966 1.00 91.50 91 GLY A O 1
ATOM 675 N N . ALA A 1 92 ? 2.457 9.194 8.643 1.00 92.00 92 ALA A N 1
ATOM 676 C CA . ALA A 1 92 ? 3.023 8.389 9.723 1.00 92.00 92 ALA A CA 1
ATOM 677 C C . ALA A 1 92 ? 4.212 9.100 10.397 1.00 92.00 92 ALA A C 1
ATOM 679 O O . ALA A 1 92 ? 4.267 9.188 11.624 1.00 92.00 92 ALA A O 1
ATOM 680 N N . PHE A 1 93 ? 5.122 9.690 9.613 1.00 91.19 93 PHE A N 1
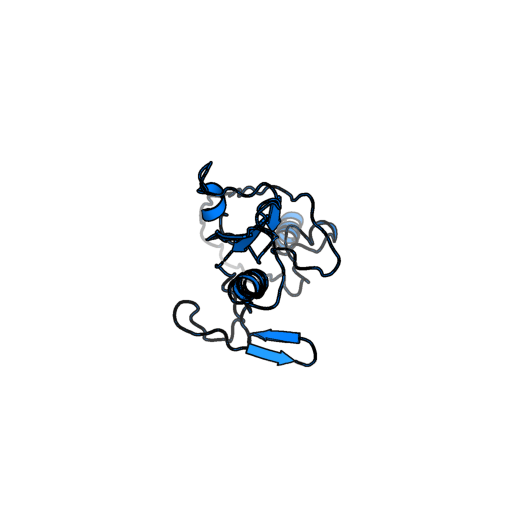ATOM 681 C CA . PHE A 1 93 ? 6.261 10.450 10.149 1.00 91.19 93 PHE A CA 1
ATOM 682 C C . PHE A 1 93 ? 5.857 11.734 10.887 1.00 91.19 93 PHE A C 1
ATOM 684 O O . PHE A 1 93 ? 6.578 12.184 11.781 1.00 91.19 93 PHE A O 1
ATOM 691 N N . ALA A 1 94 ? 4.726 12.341 10.523 1.00 94.56 94 ALA A N 1
ATOM 692 C CA . ALA A 1 94 ? 4.237 13.576 11.133 1.00 94.56 94 ALA A CA 1
ATOM 693 C C . ALA A 1 94 ? 3.471 13.358 12.451 1.00 94.56 94 ALA A C 1
ATOM 695 O O . ALA A 1 94 ? 3.152 14.338 13.140 1.00 94.56 94 ALA A O 1
ATOM 696 N N . LEU A 1 95 ? 3.170 12.106 12.817 1.00 94.12 95 LEU A N 1
ATOM 697 C CA . LEU A 1 95 ? 2.396 11.784 14.010 1.00 94.12 95 LEU A CA 1
ATOM 698 C C . LEU A 1 95 ? 3.130 12.238 15.281 1.00 94.12 95 LEU A C 1
ATOM 700 O O . LEU A 1 95 ? 4.257 11.836 15.574 1.00 94.12 95 LEU A O 1
ATOM 704 N N . LYS A 1 96 ? 2.475 13.097 16.066 1.00 94.38 96 LYS A N 1
ATOM 705 C CA . LYS A 1 96 ? 3.064 13.672 17.280 1.00 94.38 96 LYS A CA 1
ATOM 706 C C . LYS A 1 96 ? 2.817 12.786 18.494 1.00 94.38 96 LYS A C 1
ATOM 708 O O . LYS A 1 96 ? 1.740 12.221 18.674 1.00 94.38 96 LYS A O 1
ATOM 713 N N . LYS A 1 97 ? 3.802 12.751 19.394 1.00 93.19 97 LYS A N 1
ATOM 714 C CA . LYS A 1 97 ? 3.667 12.095 20.698 1.00 93.19 97 LYS A CA 1
ATOM 715 C C . LYS A 1 97 ? 2.475 12.673 21.472 1.00 93.19 97 LYS A C 1
ATOM 717 O O . LYS A 1 97 ? 2.328 13.890 21.553 1.00 93.19 97 LYS A O 1
ATOM 722 N N . GLY A 1 98 ? 1.680 11.792 22.078 1.00 93.50 98 GLY A N 1
ATOM 723 C CA . GLY A 1 98 ? 0.516 12.161 22.889 1.00 93.50 98 GLY A CA 1
ATOM 724 C C . GLY A 1 98 ? -0.743 12.487 22.085 1.00 93.50 98 GLY A C 1
ATOM 725 O O . GLY A 1 98 ? -1.722 12.920 22.678 1.00 93.50 98 GLY A O 1
ATOM 726 N N . PHE A 1 99 ? -0.728 12.299 20.760 1.00 95.50 99 PHE A N 1
ATOM 727 C CA . PHE A 1 99 ? -1.931 12.426 19.934 1.00 95.50 99 PHE A CA 1
ATOM 728 C C . PHE A 1 99 ? -2.930 11.283 20.168 1.00 95.50 99 PHE A C 1
ATOM 730 O O . PHE A 1 99 ? -4.132 11.510 20.144 1.00 95.50 99 PHE A O 1
ATOM 737 N N . LEU A 1 100 ? -2.416 10.077 20.421 1.00 96.19 100 LEU A N 1
ATOM 738 C CA . LEU A 1 100 ? -3.184 8.875 20.738 1.00 96.19 100 LEU A CA 1
ATOM 739 C C . LEU A 1 100 ? -2.901 8.439 22.175 1.00 96.19 100 LEU A C 1
ATOM 741 O O . LEU A 1 100 ? -1.800 8.673 22.691 1.00 96.19 100 LEU A O 1
ATOM 745 N N . SER A 1 101 ? -3.892 7.812 22.800 1.00 95.00 101 SER A N 1
ATOM 746 C CA . SER A 1 101 ? -3.822 7.298 24.171 1.00 95.00 101 SER A CA 1
ATOM 747 C C . SER A 1 101 ? -3.695 5.775 24.248 1.00 95.00 101 SER A C 1
ATOM 749 O O . SER A 1 101 ? -3.430 5.249 25.328 1.00 95.00 101 SER A O 1
ATOM 751 N N . GLY A 1 102 ? -3.872 5.070 23.127 1.00 94.69 102 GLY A N 1
ATOM 752 C CA . GLY A 1 102 ? -3.772 3.614 23.059 1.00 94.69 102 GLY A CA 1
ATOM 753 C C . GLY A 1 102 ? -2.406 3.025 23.406 1.00 94.69 102 GLY A C 1
ATOM 754 O O . GLY A 1 102 ? -1.362 3.540 23.011 1.00 94.69 102 GLY A O 1
ATOM 755 N N . ASP A 1 103 ? -2.444 1.879 24.091 1.00 92.94 103 ASP A N 1
ATOM 756 C CA . ASP A 1 103 ? -1.266 1.060 24.421 1.00 92.94 103 ASP A CA 1
ATOM 757 C C . ASP A 1 103 ? -1.015 -0.051 23.387 1.00 92.94 103 ASP A C 1
ATOM 759 O O . ASP A 1 103 ? 0.053 -0.665 23.366 1.00 92.94 103 ASP A O 1
ATOM 763 N N . ILE A 1 104 ? -2.029 -0.365 22.577 1.00 97.06 104 ILE A N 1
ATOM 764 C CA . ILE A 1 104 ? -2.017 -1.433 21.576 1.00 97.06 104 ILE A CA 1
ATOM 765 C C . ILE A 1 104 ? -2.371 -0.802 20.239 1.00 97.06 104 ILE A C 1
ATOM 767 O O . ILE A 1 104 ? -3.389 -0.124 20.147 1.00 97.06 104 ILE A O 1
ATOM 771 N N . LEU A 1 105 ? -1.564 -1.055 19.211 1.00 97.31 105 LEU A N 1
ATOM 772 C CA . LEU A 1 105 ? -1.867 -0.673 17.838 1.00 97.31 105 LEU A CA 1
ATOM 773 C C . LEU A 1 105 ? -2.043 -1.934 16.997 1.00 97.31 105 LEU A C 1
ATOM 775 O O . LEU A 1 105 ? -1.158 -2.787 16.961 1.00 97.31 105 LEU A O 1
ATOM 779 N N . LEU A 1 106 ? -3.189 -2.027 16.333 1.00 97.50 106 LEU A N 1
ATOM 780 C CA . LEU A 1 106 ? -3.476 -2.999 15.292 1.00 97.50 106 LEU A CA 1
ATOM 781 C C . LEU A 1 106 ? -3.457 -2.248 13.963 1.00 97.50 106 LEU A C 1
ATOM 783 O O . LEU A 1 106 ? -4.359 -1.466 13.666 1.00 97.50 106 LEU A O 1
ATOM 787 N N . ASN A 1 107 ? -2.387 -2.449 13.204 1.00 97.12 107 ASN A N 1
ATOM 788 C CA . ASN A 1 107 ? -2.303 -2.005 11.823 1.00 97.12 107 ASN A CA 1
ATOM 789 C C . ASN A 1 107 ? -3.090 -3.010 10.968 1.00 97.12 107 ASN A C 1
ATOM 791 O O . ASN A 1 107 ? -2.935 -4.220 11.143 1.00 97.12 107 ASN A O 1
ATOM 795 N N . LEU A 1 108 ? -3.976 -2.505 10.113 1.00 96.56 108 LEU A N 1
ATOM 796 C CA . LEU A 1 108 ? -4.875 -3.312 9.283 1.00 96.56 108 LEU A CA 1
ATOM 797 C C . LEU A 1 108 ? -4.384 -3.404 7.828 1.00 96.56 108 LEU A C 1
ATOM 799 O O . LEU A 1 108 ? -5.187 -3.600 6.925 1.00 96.56 108 LEU A O 1
ATOM 803 N N . ASP A 1 109 ? -3.074 -3.258 7.630 1.00 95.69 109 ASP A N 1
ATOM 804 C CA . ASP A 1 109 ? -2.358 -3.075 6.354 1.00 95.69 109 ASP A CA 1
ATOM 805 C C . ASP A 1 109 ? -1.672 -4.351 5.861 1.00 95.69 109 ASP A C 1
ATOM 807 O O . ASP A 1 109 ? -0.694 -4.337 5.122 1.00 95.69 109 ASP A O 1
ATOM 811 N N . SER A 1 110 ? -2.143 -5.491 6.359 1.00 92.38 110 SER A N 1
ATOM 812 C CA . SER A 1 110 ? -1.695 -6.800 5.910 1.00 92.38 110 SER A CA 1
ATOM 813 C C . SER A 1 110 ? -2.687 -7.353 4.896 1.00 92.38 110 SER A C 1
ATOM 815 O O . SER A 1 110 ? -3.896 -7.306 5.116 1.00 92.38 110 SER A O 1
ATOM 817 N N . GLU A 1 111 ? -2.165 -7.902 3.801 1.00 90.38 111 GLU A N 1
ATOM 818 C CA . GLU A 1 111 ? -2.971 -8.372 2.671 1.00 90.38 111 GLU A CA 1
ATOM 819 C C . GLU A 1 111 ? -3.232 -9.891 2.679 1.00 90.38 111 GLU A C 1
ATOM 821 O O . GLU A 1 111 ? -3.990 -10.383 1.843 1.00 90.38 111 GLU A O 1
ATOM 826 N N . ASP A 1 112 ? -2.636 -10.641 3.615 1.00 90.12 112 ASP A N 1
ATOM 827 C CA . ASP A 1 112 ? -2.729 -12.104 3.681 1.00 90.12 112 ASP A CA 1
ATOM 828 C C . ASP A 1 112 ? -3.561 -12.563 4.894 1.00 90.12 112 ASP A C 1
ATOM 830 O O . ASP A 1 112 ? -3.215 -12.336 6.057 1.00 90.12 112 ASP A O 1
ATOM 834 N N . GLU A 1 113 ? -4.680 -13.246 4.631 1.00 91.38 113 GLU A N 1
ATOM 835 C CA . GLU A 1 113 ? -5.552 -13.774 5.684 1.00 91.38 113 GLU A CA 1
ATOM 836 C C . GLU A 1 113 ? -4.845 -14.858 6.516 1.00 91.38 113 GLU A C 1
ATOM 838 O O . GLU A 1 113 ? -4.245 -15.796 5.991 1.00 91.38 113 GLU A O 1
ATOM 843 N N . GLY A 1 114 ? -4.980 -14.769 7.843 1.00 93.06 114 GLY A N 1
ATOM 844 C CA . GLY A 1 114 ? -4.404 -15.744 8.773 1.00 93.06 114 GLY A CA 1
ATOM 845 C C . GLY A 1 114 ? -2.922 -15.519 9.074 1.00 93.06 114 GLY A C 1
ATOM 846 O O . GLY A 1 114 ? -2.337 -16.293 9.837 1.00 93.06 114 GLY A O 1
ATOM 847 N N . GLU A 1 115 ? -2.329 -14.451 8.541 1.00 93.50 115 GLU A N 1
ATOM 848 C CA . GLU A 1 115 ? -0.958 -14.047 8.828 1.00 93.50 115 GLU A CA 1
ATOM 849 C C . GLU A 1 115 ? -0.912 -12.847 9.784 1.00 93.50 115 GLU A C 1
ATOM 851 O O . GLU A 1 115 ? -1.769 -11.966 9.775 1.00 93.50 115 GLU A O 1
ATOM 856 N N . LEU A 1 116 ? 0.097 -12.825 10.662 1.00 93.38 116 LEU A N 1
ATOM 857 C CA . LEU A 1 116 ? 0.335 -11.722 11.592 1.00 93.38 116 LEU A CA 1
ATOM 858 C C . LEU A 1 116 ? 1.763 -11.212 11.427 1.00 93.38 116 LEU A C 1
ATOM 860 O O . LEU A 1 116 ? 2.733 -11.926 11.696 1.00 93.38 116 LEU A O 1
ATOM 864 N N . PHE A 1 117 ? 1.882 -9.942 11.058 1.00 93.38 117 PHE A N 1
ATOM 865 C CA . PHE A 1 117 ? 3.160 -9.286 10.842 1.00 93.38 117 PHE A CA 1
ATOM 866 C C . PHE A 1 117 ? 3.624 -8.609 12.133 1.00 93.38 117 PHE A C 1
ATOM 868 O O . PHE A 1 117 ? 2.928 -7.781 12.714 1.00 93.38 117 PHE A O 1
ATOM 875 N N . ILE A 1 118 ? 4.827 -8.966 12.589 1.00 95.31 118 I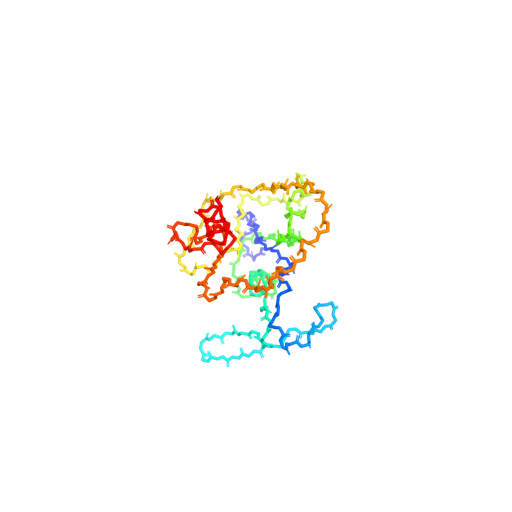LE A N 1
ATOM 876 C CA . ILE A 1 118 ? 5.455 -8.396 13.799 1.00 95.31 118 ILE A CA 1
ATOM 877 C C . ILE A 1 118 ? 6.692 -7.544 13.480 1.00 95.31 118 ILE A C 1
ATOM 879 O O . ILE A 1 118 ? 7.439 -7.154 14.377 1.00 95.31 118 ILE A O 1
ATOM 883 N N . GLY A 1 119 ? 6.934 -7.280 12.197 1.00 93.56 119 GLY A N 1
ATOM 884 C CA . GLY A 1 119 ? 8.040 -6.463 11.723 1.00 93.56 119 GLY A CA 1
ATOM 885 C C . GLY A 1 119 ? 8.039 -6.321 10.205 1.00 93.56 119 GLY A C 1
ATOM 886 O O . GLY A 1 119 ? 7.479 -7.151 9.493 1.00 93.56 119 GLY A O 1
ATOM 887 N N . CYS A 1 120 ? 8.700 -5.273 9.719 1.00 92.75 120 CYS A N 1
ATOM 888 C CA . CYS A 1 120 ? 8.840 -4.966 8.300 1.00 92.75 120 CYS A CA 1
ATOM 889 C C . CYS A 1 120 ? 10.266 -4.482 7.986 1.00 92.75 120 CYS A C 1
ATOM 891 O O . CYS A 1 120 ? 11.063 -4.187 8.883 1.00 92.75 120 CYS A O 1
ATOM 893 N N . ALA A 1 121 ? 10.604 -4.410 6.699 1.00 93.31 121 ALA A N 1
ATOM 894 C CA . ALA A 1 121 ? 11.841 -3.783 6.250 1.00 93.31 121 ALA A CA 1
ATOM 895 C C . ALA A 1 121 ? 11.693 -2.251 6.213 1.00 93.31 121 ALA A C 1
ATOM 897 O O . ALA A 1 121 ? 10.619 -1.730 5.930 1.00 93.31 121 ALA A O 1
ATOM 898 N N . GLY A 1 122 ? 12.789 -1.525 6.447 1.00 90.69 122 GLY A N 1
ATOM 899 C CA . GLY A 1 122 ? 12.860 -0.095 6.133 1.00 90.69 122 GLY A CA 1
ATOM 900 C C . GLY A 1 122 ? 13.101 0.154 4.638 1.00 90.69 122 GLY A C 1
ATOM 901 O O . GLY A 1 122 ? 13.552 -0.737 3.917 1.00 90.69 122 GLY A O 1
ATOM 902 N N . GLY A 1 123 ? 12.862 1.385 4.181 1.00 87.44 123 GLY A N 1
ATOM 903 C CA . GLY A 1 123 ? 13.053 1.798 2.788 1.00 87.44 123 GLY A CA 1
ATOM 904 C C . GLY A 1 123 ? 13.959 3.021 2.640 1.00 87.44 123 GLY A C 1
ATOM 905 O O . GLY A 1 123 ? 13.973 3.911 3.488 1.00 87.44 123 GLY A O 1
ATOM 906 N N . ILE A 1 124 ? 14.716 3.084 1.540 1.00 88.44 124 ILE A N 1
ATOM 907 C CA . ILE A 1 124 ? 15.455 4.286 1.132 1.00 88.44 124 ILE A CA 1
ATOM 908 C C . ILE A 1 124 ? 15.470 4.414 -0.392 1.00 88.44 124 ILE A C 1
ATOM 910 O O . ILE A 1 124 ? 15.716 3.446 -1.115 1.00 88.44 124 ILE A O 1
ATOM 914 N N . ARG A 1 125 ? 15.244 5.630 -0.896 1.00 87.69 125 ARG A N 1
ATOM 915 C CA . ARG A 1 125 ? 15.330 5.938 -2.327 1.00 87.69 125 ARG A CA 1
ATOM 916 C C . ARG A 1 125 ? 16.743 6.391 -2.682 1.00 87.69 125 ARG A 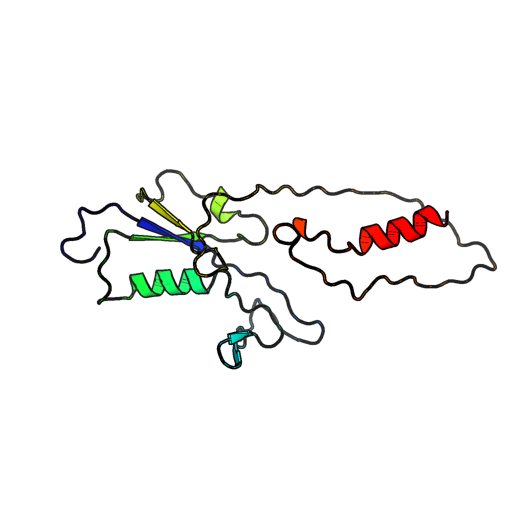C 1
ATOM 918 O O . ARG A 1 125 ? 17.268 7.324 -2.084 1.00 87.69 125 ARG A O 1
ATOM 925 N N . THR A 1 126 ? 17.342 5.754 -3.685 1.00 92.81 126 THR A N 1
ATOM 926 C CA . THR A 1 126 ? 18.642 6.149 -4.247 1.00 92.81 126 THR A CA 1
ATOM 927 C C . THR A 1 126 ? 18.486 6.460 -5.729 1.00 92.81 126 THR A C 1
ATOM 929 O O . THR A 1 126 ? 17.895 5.672 -6.466 1.00 92.81 126 THR A O 1
ATOM 932 N N . THR A 1 127 ? 19.053 7.580 -6.177 1.00 94.94 127 THR A N 1
ATOM 933 C CA . THR A 1 127 ? 18.976 8.026 -7.575 1.00 94.94 127 THR A CA 1
ATOM 934 C C . THR A 1 127 ? 20.375 8.109 -8.176 1.00 94.94 127 THR A C 1
ATOM 936 O O . THR A 1 127 ? 21.217 8.866 -7.700 1.00 94.94 127 THR A O 1
ATOM 939 N N . GLY A 1 128 ? 20.623 7.344 -9.242 1.00 93.69 128 GLY A N 1
ATOM 940 C CA . GLY A 1 128 ? 21.840 7.447 -10.048 1.00 93.69 128 GLY A CA 1
ATOM 941 C C . GLY A 1 128 ? 21.617 8.359 -11.252 1.00 93.69 128 GLY A C 1
ATOM 942 O O . GLY A 1 128 ? 20.695 8.127 -12.028 1.00 93.69 128 GLY A O 1
ATOM 943 N N . ILE A 1 129 ? 22.459 9.381 -11.423 1.00 95.56 129 ILE A N 1
ATOM 944 C CA . ILE A 1 129 ? 22.373 10.326 -12.546 1.00 95.56 129 ILE A CA 1
ATOM 945 C C . ILE A 1 129 ? 23.649 10.220 -13.376 1.00 95.56 129 ILE A C 1
ATOM 947 O O . ILE A 1 129 ? 24.748 10.424 -12.862 1.00 95.56 129 ILE A O 1
ATOM 951 N N . PHE A 1 130 ? 23.500 9.937 -14.670 1.00 93.88 130 PHE A N 1
ATOM 952 C CA . PHE A 1 130 ? 24.605 9.912 -15.622 1.00 93.88 130 PHE A CA 1
ATOM 953 C C . PHE A 1 130 ? 24.467 11.054 -16.629 1.00 93.88 130 PHE A C 1
ATOM 955 O O . PHE A 1 130 ? 23.384 11.294 -17.160 1.00 93.88 130 PHE A O 1
ATOM 962 N N . LYS A 1 131 ? 25.571 11.756 -16.902 1.00 95.69 131 LYS A N 1
ATOM 963 C CA . LYS A 1 131 ? 25.650 12.777 -17.953 1.00 95.69 131 LYS A CA 1
ATOM 964 C C . LYS A 1 131 ? 26.446 12.209 -19.118 1.00 95.69 131 LYS A C 1
ATOM 966 O O . LYS A 1 131 ? 27.552 11.717 -18.915 1.00 95.69 131 LYS A O 1
ATOM 971 N N . TYR A 1 132 ? 25.905 12.316 -20.323 1.00 93.50 132 TYR A N 1
ATOM 972 C CA . TYR A 1 132 ? 26.574 11.892 -21.548 1.00 93.50 132 TYR A CA 1
ATOM 973 C C . TYR A 1 132 ? 26.751 13.078 -22.498 1.00 93.50 132 TYR A C 1
ATOM 975 O O . TYR A 1 132 ? 26.111 14.118 -22.336 1.00 93.50 132 TYR A O 1
ATOM 983 N N . LYS A 1 133 ? 27.667 12.936 -23.459 1.00 95.94 133 LYS A N 1
ATOM 984 C CA . LYS A 1 133 ? 27.826 13.882 -24.566 1.00 95.94 133 LYS A CA 1
ATOM 985 C C . LYS A 1 133 ? 27.240 13.253 -25.816 1.00 95.94 133 LYS A C 1
ATOM 987 O O . LYS A 1 133 ? 27.596 12.128 -26.157 1.00 95.94 133 LYS A O 1
ATOM 992 N N . GLU A 1 134 ? 26.365 13.986 -26.481 1.00 95.19 134 GLU A N 1
ATOM 993 C CA . GLU A 1 134 ? 25.846 13.598 -27.786 1.00 95.19 134 GLU A CA 1
ATOM 994 C C . GLU A 1 134 ? 26.927 13.763 -28.860 1.00 95.19 134 GLU A C 1
ATOM 996 O O . GLU A 1 134 ? 27.791 14.641 -28.772 1.00 95.19 134 GLU A O 1
ATOM 1001 N N . ALA A 1 135 ? 26.885 12.902 -29.872 1.00 93.50 135 ALA A N 1
ATOM 1002 C CA . ALA A 1 135 ? 27.775 12.939 -31.022 1.00 93.50 135 ALA A CA 1
ATOM 1003 C C . ALA A 1 135 ? 26.974 12.629 -32.296 1.00 93.50 135 ALA A C 1
ATOM 1005 O O . ALA A 1 135 ? 25.995 11.879 -32.227 1.00 93.50 135 ALA A O 1
ATOM 1006 N N . PRO A 1 136 ? 27.365 13.183 -33.459 1.00 93.81 136 PRO A N 1
ATOM 1007 C CA . PRO A 1 136 ? 26.721 12.849 -34.721 1.00 93.81 136 PRO A CA 1
ATOM 1008 C C . PRO A 1 136 ? 26.889 11.358 -35.032 1.00 93.81 136 PRO A C 1
ATOM 1010 O O . PRO A 1 136 ? 27.958 10.781 -34.822 1.00 93.81 136 PRO A O 1
ATOM 1013 N N . VAL A 1 137 ? 25.830 10.739 -35.553 1.00 92.69 137 VAL A N 1
ATOM 1014 C CA . VAL A 1 137 ? 25.866 9.332 -35.961 1.00 92.69 137 VAL A CA 1
ATOM 1015 C C . VAL A 1 137 ? 26.693 9.200 -37.248 1.00 92.69 137 VAL A C 1
ATOM 1017 O O . VAL A 1 137 ? 26.451 9.961 -38.188 1.00 92.69 137 VAL A O 1
ATOM 1020 N N . PRO A 1 138 ? 27.653 8.260 -37.336 1.00 93.69 138 PRO A N 1
ATOM 1021 C CA . PRO A 1 138 ? 28.420 8.063 -38.561 1.00 93.69 138 PRO A CA 1
ATOM 1022 C C . PRO A 1 138 ? 27.541 7.627 -39.744 1.00 93.69 138 PRO A C 1
ATOM 1024 O O . PRO A 1 138 ? 26.588 6.860 -39.592 1.00 93.69 138 PRO A O 1
ATOM 1027 N N . ASN A 1 139 ? 27.894 8.080 -40.949 1.00 92.19 139 ASN A N 1
ATOM 1028 C CA . ASN A 1 139 ? 27.207 7.679 -42.179 1.00 92.19 139 ASN A CA 1
ATOM 1029 C C . ASN A 1 139 ? 27.301 6.159 -42.400 1.00 92.19 139 ASN A C 1
ATOM 1031 O O . ASN A 1 139 ? 28.349 5.557 -42.180 1.00 92.19 139 ASN A O 1
ATOM 1035 N N . GLY A 1 140 ? 26.215 5.552 -42.886 1.00 92.94 140 GLY A N 1
ATOM 1036 C CA . GLY A 1 140 ? 26.152 4.116 -43.195 1.00 92.94 140 GLY A CA 1
ATOM 1037 C C . GLY A 1 140 ? 25.713 3.217 -42.034 1.00 92.94 140 GLY A C 1
ATOM 1038 O O . GLY A 1 140 ? 25.624 2.005 -42.213 1.00 92.94 140 GLY A O 1
ATOM 1039 N N . TYR A 1 141 ? 25.406 3.783 -40.864 1.00 93.75 141 TYR A N 1
ATOM 1040 C CA . TYR A 1 141 ? 24.806 3.039 -39.756 1.00 93.75 141 TYR A CA 1
ATOM 1041 C C . TYR A 1 141 ? 23.317 2.787 -40.028 1.00 93.75 141 TYR A C 1
ATOM 1043 O O . TYR A 1 141 ? 22.621 3.646 -40.570 1.00 93.75 141 TYR A O 1
ATOM 1051 N N . PHE A 1 142 ? 22.820 1.619 -39.620 1.00 93.12 142 PHE A N 1
ATOM 1052 C CA . PHE A 1 142 ? 21.388 1.329 -39.570 1.00 93.12 142 PHE A CA 1
ATOM 1053 C C . PHE A 1 142 ? 20.921 1.289 -38.115 1.00 93.12 142 PHE A C 1
ATOM 1055 O O . PHE A 1 142 ? 21.687 0.959 -37.209 1.00 93.12 142 PHE A O 1
ATOM 1062 N N . PHE A 1 143 ? 19.654 1.623 -37.895 1.00 93.50 143 PHE A N 1
ATOM 1063 C CA . PHE A 1 143 ? 19.069 1.707 -36.564 1.00 93.50 143 PHE A CA 1
ATOM 1064 C C . PHE A 1 143 ? 18.099 0.558 -36.341 1.00 93.50 143 PHE A C 1
ATOM 1066 O O . PHE A 1 143 ? 17.344 0.178 -37.236 1.00 93.50 143 PHE A O 1
ATOM 1073 N N . PHE A 1 144 ? 18.096 0.030 -35.125 1.00 94.31 144 PHE A N 1
ATOM 1074 C CA . PHE A 1 144 ? 17.130 -0.959 -34.682 1.00 94.31 144 PHE A CA 1
ATOM 1075 C C . PHE A 1 144 ? 16.846 -0.765 -33.196 1.00 94.31 144 PHE A C 1
ATOM 1077 O O . PHE A 1 144 ? 17.645 -0.184 -32.461 1.00 94.31 144 PHE A O 1
ATOM 1084 N N . GLN A 1 145 ? 15.688 -1.248 -32.759 1.00 95.25 145 GLN A N 1
ATOM 1085 C CA . GLN A 1 145 ? 15.274 -1.191 -31.367 1.00 95.25 145 GLN A CA 1
ATOM 1086 C C . GLN A 1 145 ? 15.386 -2.579 -30.742 1.00 95.25 145 GLN A C 1
ATOM 1088 O O . GLN A 1 145 ? 14.869 -3.555 -31.282 1.00 95.25 145 GLN A O 1
ATOM 1093 N N . VAL A 1 146 ? 16.027 -2.653 -29.576 1.00 94.31 146 VAL A N 1
ATOM 1094 C CA . VAL A 1 146 ? 16.048 -3.858 -28.743 1.00 94.31 146 VAL A CA 1
ATOM 1095 C C . VAL A 1 146 ? 15.068 -3.654 -27.597 1.00 94.31 146 VAL A C 1
ATOM 1097 O O . VAL A 1 146 ? 15.204 -2.708 -26.824 1.00 94.31 146 VAL A O 1
ATOM 1100 N N . ILE A 1 147 ? 14.073 -4.533 -27.492 1.00 96.31 147 ILE A N 1
ATOM 1101 C CA . ILE A 1 147 ? 13.042 -4.471 -26.452 1.00 96.31 147 ILE A CA 1
ATOM 1102 C C . ILE A 1 147 ? 13.092 -5.752 -25.626 1.00 96.31 147 ILE A C 1
ATOM 1104 O O . ILE A 1 147 ? 13.005 -6.852 -26.167 1.00 96.31 147 ILE A O 1
ATOM 1108 N N . VAL A 1 148 ? 13.158 -5.597 -24.304 1.00 96.69 148 VAL A N 1
ATOM 1109 C CA . VAL A 1 148 ? 12.986 -6.686 -23.337 1.00 96.69 148 VAL A CA 1
ATOM 1110 C C . VAL A 1 148 ? 11.622 -6.509 -22.671 1.00 96.69 148 VAL A C 1
ATOM 1112 O O . VAL A 1 148 ? 11.417 -5.560 -21.920 1.00 96.69 148 VAL A O 1
ATOM 1115 N N . LYS A 1 149 ? 10.675 -7.406 -22.966 1.00 95.94 149 LYS A N 1
ATOM 1116 C CA . LYS A 1 149 ? 9.299 -7.391 -22.437 1.00 95.94 149 LYS A CA 1
ATOM 1117 C C . LYS A 1 149 ? 8.800 -8.809 -22.149 1.00 95.94 149 LYS A C 1
ATOM 1119 O O . LYS A 1 149 ? 9.451 -9.775 -22.535 1.00 95.94 149 LYS A O 1
ATOM 1124 N N . GLY A 1 150 ? 7.645 -8.930 -21.492 1.00 95.81 150 GLY A N 1
ATOM 1125 C CA . GLY A 1 150 ? 7.027 -10.227 -21.175 1.00 95.81 150 GLY A CA 1
ATOM 1126 C C . GLY A 1 150 ? 7.619 -10.927 -19.948 1.00 95.81 150 GLY A C 1
ATOM 1127 O O . GLY A 1 150 ? 7.429 -12.125 -19.769 1.00 95.81 150 GLY A O 1
ATOM 1128 N N . LEU A 1 151 ? 8.355 -10.194 -19.106 1.00 96.31 151 LEU A N 1
ATOM 1129 C CA . LEU A 1 151 ? 8.786 -10.698 -17.806 1.00 96.31 151 LEU A CA 1
ATOM 1130 C C . LEU A 1 151 ? 7.606 -10.696 -16.837 1.00 96.31 151 LEU A C 1
ATOM 1132 O O . LEU A 1 151 ? 6.715 -9.860 -16.941 1.00 96.31 151 LEU A O 1
ATOM 1136 N N . LYS A 1 152 ? 7.652 -11.596 -15.853 1.00 96.25 152 LYS A N 1
ATOM 1137 C CA . LYS A 1 152 ? 6.582 -11.753 -14.861 1.00 96.25 152 LYS A CA 1
ATOM 1138 C C . LYS A 1 152 ? 6.333 -10.496 -14.008 1.00 96.25 152 LYS A C 1
ATOM 1140 O O . LYS A 1 152 ? 5.220 -10.313 -13.542 1.00 96.25 152 LYS A O 1
ATOM 1145 N N . GLY A 1 153 ? 7.347 -9.648 -13.801 1.00 94.75 153 GLY A N 1
ATOM 1146 C CA . GLY A 1 153 ? 7.247 -8.499 -12.888 1.00 94.75 153 GLY A C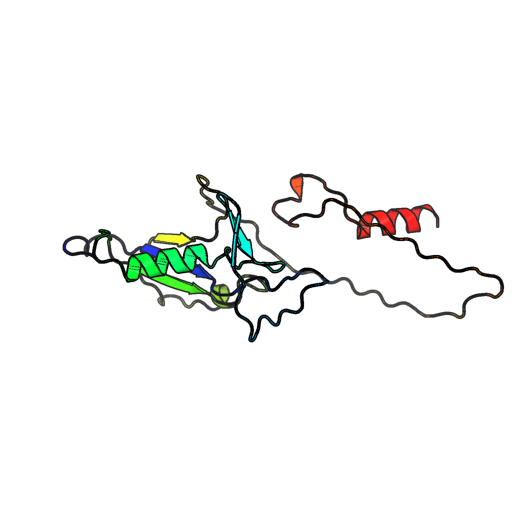A 1
ATOM 1147 C C . GLY A 1 153 ? 7.074 -8.930 -11.427 1.00 94.75 153 GLY A C 1
ATOM 1148 O O . GLY A 1 153 ? 7.342 -10.088 -11.095 1.00 94.75 153 GLY A O 1
ATOM 1149 N N . GLY A 1 154 ? 6.660 -8.015 -10.551 1.00 94.25 154 GLY A N 1
ATOM 1150 C CA . GLY A 1 154 ? 6.398 -8.294 -9.133 1.00 94.25 154 GLY A CA 1
ATOM 1151 C C . GLY A 1 154 ? 6.723 -7.133 -8.197 1.00 94.25 154 GLY A C 1
ATOM 1152 O O . GLY A 1 154 ? 7.408 -6.188 -8.601 1.00 94.25 154 GLY A O 1
ATOM 1153 N N . HIS A 1 155 ? 6.272 -7.235 -6.945 1.00 93.25 155 HIS A N 1
ATOM 1154 C CA . HIS A 1 155 ? 6.569 -6.247 -5.908 1.00 93.25 155 HIS A CA 1
ATOM 1155 C C . HIS A 1 155 ? 8.045 -6.328 -5.487 1.00 93.25 155 HIS A C 1
ATOM 1157 O O . HIS A 1 155 ? 8.555 -7.390 -5.134 1.00 93.25 155 HIS A O 1
ATOM 1163 N N . SER A 1 156 ? 8.762 -5.203 -5.525 1.00 93.31 156 SER A N 1
ATOM 1164 C CA . SER A 1 156 ? 10.226 -5.194 -5.369 1.00 93.31 156 SER A CA 1
ATOM 1165 C C . SER A 1 156 ? 10.739 -5.600 -3.981 1.00 93.31 156 SER A C 1
ATOM 1167 O O . SER A 1 156 ? 11.914 -5.941 -3.869 1.00 93.31 156 SER A O 1
ATOM 1169 N N . GLY A 1 157 ? 9.880 -5.579 -2.954 1.00 93.31 157 GLY A N 1
ATOM 1170 C CA . GLY A 1 157 ? 10.166 -6.102 -1.617 1.00 93.31 157 GLY A CA 1
ATOM 1171 C C . GLY A 1 157 ? 9.731 -7.561 -1.492 1.00 93.31 157 GLY A C 1
ATOM 1172 O O . GLY A 1 157 ? 10.569 -8.459 -1.450 1.00 93.31 157 GLY A O 1
ATOM 1173 N N . CYS A 1 158 ? 8.416 -7.793 -1.501 1.00 92.50 158 CYS A N 1
ATOM 1174 C CA . CYS A 1 158 ? 7.805 -9.110 -1.290 1.00 92.50 158 CYS A CA 1
ATOM 1175 C C . CYS A 1 158 ? 8.315 -10.167 -2.280 1.00 92.50 158 CYS A C 1
ATOM 1177 O O . CYS A 1 158 ? 8.685 -11.256 -1.860 1.00 92.50 158 CYS A O 1
ATOM 1179 N N . ASP A 1 159 ? 8.452 -9.851 -3.573 1.00 96.25 159 ASP A N 1
ATOM 1180 C CA . ASP A 1 159 ? 8.860 -10.829 -4.593 1.00 96.25 159 ASP A CA 1
ATOM 1181 C C . ASP A 1 159 ? 10.384 -10.936 -4.795 1.00 96.25 159 ASP A C 1
ATOM 1183 O O . ASP A 1 159 ? 10.839 -11.739 -5.621 1.00 96.25 159 ASP A O 1
ATOM 1187 N N . ILE A 1 160 ? 11.215 -10.161 -4.082 1.00 96.56 160 ILE A N 1
ATOM 1188 C CA . ILE A 1 160 ? 12.662 -10.097 -4.374 1.00 96.56 160 ILE A CA 1
ATOM 1189 C C . ILE A 1 160 ? 13.358 -11.452 -4.212 1.00 96.56 160 ILE A C 1
ATOM 1191 O O . ILE A 1 160 ? 14.257 -11.813 -4.978 1.00 96.56 160 ILE A O 1
ATOM 1195 N N . HIS A 1 161 ? 12.895 -12.237 -3.241 1.00 96.44 161 HIS A N 1
ATOM 1196 C CA . HIS A 1 161 ? 13.429 -13.552 -2.911 1.00 96.44 161 HIS A CA 1
ATOM 1197 C C . HIS A 1 161 ? 13.158 -14.594 -4.010 1.00 96.44 161 HIS A C 1
ATOM 1199 O O . HIS A 1 161 ? 13.902 -15.569 -4.121 1.00 96.44 161 HIS A O 1
ATOM 1205 N N . LEU A 1 162 ? 12.163 -14.362 -4.876 1.00 97.00 162 LEU A N 1
ATOM 1206 C CA . LEU A 1 162 ? 11.804 -15.244 -5.991 1.00 97.00 162 LEU A CA 1
ATOM 1207 C C . LEU A 1 162 ? 12.777 -15.153 -7.172 1.00 97.00 162 LEU A C 1
ATOM 1209 O O . LEU A 1 162 ? 12.661 -15.927 -8.122 1.00 97.00 162 LEU A O 1
ATOM 1213 N N . ARG A 1 163 ? 13.729 -14.207 -7.138 1.00 95.00 163 ARG A N 1
ATOM 1214 C CA . ARG A 1 163 ? 14.780 -14.039 -8.160 1.00 95.00 163 ARG A CA 1
ATOM 1215 C C . ARG A 1 163 ? 14.218 -13.868 -9.577 1.00 95.00 163 ARG A C 1
ATOM 1217 O O . ARG A 1 163 ? 14.787 -14.366 -10.550 1.00 95.00 163 ARG A O 1
ATOM 1224 N N . ARG A 1 164 ? 13.093 -13.158 -9.701 1.00 96.44 164 ARG A N 1
ATOM 1225 C CA . ARG A 1 164 ? 12.489 -12.829 -10.999 1.00 96.44 164 ARG A CA 1
ATOM 1226 C C . ARG A 1 164 ? 13.435 -11.931 -11.811 1.00 96.44 164 ARG A C 1
ATOM 1228 O O . ARG A 1 164 ? 14.204 -11.144 -11.260 1.00 96.44 164 ARG A O 1
ATOM 1235 N N . GLY A 1 165 ? 13.391 -12.057 -13.137 1.00 96.56 165 GLY A N 1
ATOM 1236 C CA . GLY A 1 165 ? 14.237 -11.261 -14.026 1.00 96.56 165 GLY A CA 1
ATOM 1237 C C . GLY A 1 165 ? 13.911 -9.765 -13.952 1.00 96.56 165 GLY A C 1
ATOM 1238 O O . GLY A 1 165 ? 12.746 -9.378 -13.909 1.00 96.56 165 GLY A O 1
ATOM 1239 N N . ASN A 1 166 ? 14.942 -8.921 -13.994 1.00 97.62 166 ASN A N 1
ATOM 1240 C CA . ASN A 1 166 ? 14.801 -7.469 -14.086 1.00 97.62 166 ASN A CA 1
ATOM 1241 C C . ASN A 1 166 ? 15.138 -7.012 -15.515 1.00 97.62 166 ASN A C 1
ATOM 1243 O O . ASN A 1 166 ? 16.268 -7.200 -15.972 1.00 97.62 166 ASN A O 1
ATOM 1247 N N . ALA A 1 167 ? 14.169 -6.406 -16.208 1.00 97.31 167 ALA A N 1
ATOM 1248 C CA . ALA A 1 167 ? 14.303 -6.025 -17.616 1.00 97.31 167 ALA A CA 1
ATOM 1249 C C . ALA A 1 167 ? 15.476 -5.057 -17.861 1.00 97.31 167 ALA A C 1
ATOM 1251 O O . ALA A 1 167 ? 16.257 -5.272 -18.786 1.00 97.31 167 ALA A O 1
ATOM 1252 N N . ASN A 1 168 ? 15.669 -4.065 -16.983 1.00 96.38 168 ASN A N 1
ATOM 1253 C CA . ASN A 1 168 ? 16.768 -3.099 -17.084 1.00 96.38 168 ASN A CA 1
ATOM 1254 C C . ASN A 1 168 ? 18.132 -3.787 -16.952 1.00 96.38 168 ASN A C 1
ATOM 1256 O O . ASN A 1 168 ? 19.048 -3.536 -17.732 1.00 96.38 168 ASN A O 1
ATOM 1260 N N . LYS A 1 169 ? 18.276 -4.692 -15.976 1.00 96.38 169 LYS A N 1
ATOM 1261 C CA . LYS A 1 169 ? 19.524 -5.440 -15.758 1.00 96.38 169 LYS A CA 1
ATOM 1262 C C . LYS A 1 169 ? 19.829 -6.383 -16.919 1.00 96.38 169 LYS A C 1
ATOM 1264 O O . LYS A 1 169 ? 20.994 -6.510 -17.287 1.00 96.38 169 LYS A O 1
ATOM 1269 N N . ILE A 1 170 ? 18.813 -7.033 -17.481 1.00 96.69 170 ILE A N 1
ATOM 1270 C CA . ILE A 1 170 ? 18.964 -7.946 -18.621 1.00 96.69 170 ILE A CA 1
ATOM 1271 C C . ILE A 1 170 ? 19.359 -7.176 -19.879 1.00 96.69 170 ILE A C 1
ATOM 1273 O O . ILE A 1 170 ? 20.335 -7.558 -20.521 1.00 96.69 170 ILE A O 1
ATOM 1277 N N . LEU A 1 171 ? 18.666 -6.076 -20.194 1.00 96.50 171 LEU A N 1
ATOM 1278 C CA . LEU A 1 171 ? 19.009 -5.231 -21.338 1.00 96.50 171 LEU A CA 1
ATOM 1279 C C . LEU A 1 171 ? 20.434 -4.686 -21.206 1.00 96.50 171 LEU A C 1
ATOM 1281 O O . LEU A 1 171 ? 21.225 -4.824 -22.133 1.00 96.50 171 LEU A O 1
ATOM 1285 N N . ASN A 1 172 ? 20.796 -4.153 -20.036 1.00 95.00 172 ASN A N 1
ATOM 1286 C CA . ASN A 1 172 ? 22.155 -3.667 -19.803 1.00 95.00 172 ASN A CA 1
ATOM 1287 C C . ASN A 1 172 ? 23.192 -4.780 -19.958 1.00 95.00 172 ASN A C 1
ATOM 1289 O O . ASN A 1 172 ? 24.209 -4.560 -20.599 1.00 95.00 172 ASN A O 1
ATOM 1293 N N . ARG A 1 173 ? 22.933 -5.981 -19.427 1.00 95.56 173 ARG A N 1
ATOM 1294 C CA . ARG A 1 173 ? 23.846 -7.121 -19.586 1.00 95.56 173 ARG A CA 1
ATOM 1295 C C . ARG A 1 173 ? 24.013 -7.523 -21.050 1.00 95.56 173 ARG A C 1
ATOM 1297 O O . ARG A 1 173 ? 25.126 -7.843 -21.446 1.00 95.56 173 ARG A O 1
ATOM 1304 N N . PHE A 1 174 ? 22.934 -7.518 -21.829 1.00 94.94 174 PHE A N 1
ATOM 1305 C CA . PHE A 1 174 ? 22.999 -7.783 -23.264 1.00 94.94 174 PHE A CA 1
ATOM 1306 C C . PHE A 1 174 ? 23.890 -6.750 -23.964 1.00 94.94 174 PHE A C 1
ATOM 1308 O O . PHE A 1 174 ? 24.851 -7.135 -24.617 1.00 94.94 174 PHE A O 1
ATOM 1315 N N . LEU A 1 175 ? 23.637 -5.456 -23.737 1.00 93.56 175 LEU A N 1
ATOM 1316 C CA . LEU A 1 175 ? 24.373 -4.361 -24.377 1.00 93.56 175 LEU A CA 1
ATOM 1317 C C . LEU A 1 175 ? 25.857 -4.317 -23.988 1.00 93.56 175 LEU A C 1
ATOM 1319 O O . LEU A 1 175 ? 26.696 -4.026 -24.837 1.00 93.56 175 LEU A O 1
ATOM 1323 N N . THR A 1 176 ? 26.199 -4.602 -22.727 1.00 92.62 176 THR A N 1
ATOM 1324 C CA . THR A 1 176 ? 27.591 -4.520 -22.252 1.00 92.62 176 THR A CA 1
ATOM 1325 C C . THR A 1 176 ? 28.427 -5.755 -22.558 1.00 92.62 176 THR A C 1
ATOM 1327 O O . THR A 1 176 ? 29.644 -5.664 -22.502 1.00 92.62 176 THR A O 1
ATOM 1330 N N . GLN A 1 177 ? 27.815 -6.909 -22.842 1.00 86.06 177 GLN A N 1
ATOM 1331 C CA . GLN A 1 177 ? 28.548 -8.116 -23.252 1.00 86.06 177 GLN A CA 1
ATOM 1332 C C . GLN A 1 177 ? 28.817 -8.168 -24.758 1.00 86.06 177 GLN A C 1
ATOM 1334 O O . GLN A 1 177 ? 29.676 -8.926 -25.197 1.00 86.06 177 GLN A O 1
ATOM 1339 N N . THR A 1 178 ? 28.070 -7.391 -25.541 1.00 63.75 178 THR A N 1
ATOM 1340 C CA . THR A 1 178 ? 28.281 -7.224 -26.985 1.00 63.75 178 THR A CA 1
ATOM 1341 C C . THR A 1 178 ? 29.214 -6.064 -27.339 1.00 63.75 178 THR A C 1
ATOM 1343 O O . THR A 1 178 ? 29.522 -5.894 -28.517 1.00 63.75 178 THR A O 1
ATOM 1346 N N . ALA A 1 179 ? 29.609 -5.259 -26.346 1.00 51.22 179 ALA A N 1
ATOM 1347 C CA . ALA A 1 179 ? 30.600 -4.191 -26.469 1.00 51.22 179 ALA A CA 1
ATOM 1348 C C . ALA A 1 179 ? 32.012 -4.741 -26.233 1.00 51.22 179 ALA A C 1
ATOM 1350 O O . ALA A 1 179 ? 32.930 -4.293 -26.953 1.00 51.22 179 ALA A O 1
#

pLDDT: mean 94.35, std 4.93, range [51.22, 98.31]

Sequence (179 aa):
ATSGKEHLKTVILQSHVDMVCEKNSDVNHNFLTDAIQIEIDGEWMKAKGTTLGADNGIGVAAALALLASEDIEHGPIECLFTVDEETGLTGAFALKKGFLSGDILLNLDSEDEGELFIGCAGGIRTTGIFKYKEAPVPNGYFFFQVIVKGLKGGHSGCDIHLRRGNANKILNRFLTQTA

Secondary structure (DSSP, 8-state):
--TT-TTSPPEEEEEE------B-TT----TTTSPP-EEEETTEEEESSB---HHHHHHHHHHHHHHH-SSS--SSEEEEEES-HHHH-HHHHHPPTTS---SEEEE----STT---------------------PPPTT---------------TTTTGGGT---HHHHHHHHHHH--

Radius of gyration: 23.65 Å; chains: 1; bounding box: 55×30×75 Å

Organism: NCBI:txid433724

Foldseek 3Di:
DPPPQQPPFEEEQEAEDDDDWAFDPPDDDDPVPDDFAWDDDPPDIATDGTHDPVRPVVSVVVLVCVVVDPPDDDYHYHYHYAYDPPPDSVRVVPDDPPPDDGPHYDYSRDDDPPDDDPDDDDDDDDDDDDDDDDDDDDPPDDDDDDDDDDWPDDDCGPCVVVVTDDRVVVVVVVVVVVD

InterPro domains:
  IPR001160 Peptidase M20C, Xaa-His dipeptidase [PR00934] (20-39)
  IPR001160 Peptidase M20C, Xaa-His dipeptidase [PR00934] (41-59)
  IPR001160 Peptidase M20C, Xaa-His dipeptidase [PR00934] (75-92)
  IPR001160 Peptidase M20C, Xaa-His dipeptidase [PR00934] (99-117)
  IPR001160 Peptidase M20C, Xaa-His dipeptidase [PR00934] (146-163)
  IPR001160 Peptidase M20C, Xaa-His dipeptidase [PTHR43501] (1-178)
  IPR002933 Peptidase M20 [PF01546] (12-99)